Protein AF-A0A8R7R3G9-F1 (afdb_monomer_lite)

Foldseek 3Di:
DLPPPQCPQQDPPDDDPVPVVVVVVVSVVVVVVLVVLLLCLLVVLVVVCVVPVVVLVVCLVVLPLPVLLVVPDDPVVLVVVLVVQLVVLLVVQFDADPVGTPDDDPPPPDDRRRSHRSVSSSCCSVPPRVVSSSVSSSVSSNPVVD

Sequence (146 aa):
MYFSELLPLLANNGSEDGNYAVTAASDLACLQALSRRINYGRYVAEVKFRGDQQRYTDLIRSKDKDALMKLLTSEAQEDVVKRRVEKKAMVFGQDVTLDGPTETGDDASSQSSFKVAPSVVYELYDRWVIPLTKQVEVEYLLHRLD

Organism: Triticum urartu (NCBI:txid4572)

pLDDT: mean 89.77, std 14.44, range [39.0, 98.56]

Secondary structure (DSSP, 8-state):
-IIIIIHHHHS-TT---S-HHHHHHHHHHHHHHHHHHHHTHHHHHHHHHHHSHHHHHHHHHTT-HHHHHHHH--HHHHHHHHHHHHHHHHHHHS-EETTEE----S-TT-----SS-HHHHHHHIIIIIHHHHHHHHHHHHHTTT-

InterPro domains:
  IPR002701 Chorismate mutase II, prokaryotic-type [PF01817] (24-137)
  IPR008238 Chorismate mutase, AroQ class, eukaryotic type [PS51169] (1-146)
  IPR008238 Chorismate mutase, AroQ class, eukaryotic type [PTHR21145] (1-146)
  IPR036263 Chorismate mutase type II superfamily [SSF48600] (1-146)
  IPR037039 Chorismate mutase, AroQ class superfamily, eukaryotic [G3DSA:1.10.590.10] (1-146)

Structure (mmCIF, N/CA/C/O backbone):
data_AF-A0A8R7R3G9-F1
#
_entry.id   AF-A0A8R7R3G9-F1
#
loop_
_atom_site.group_PDB
_atom_site.id
_atom_site.type_symbol
_atom_site.label_atom_id
_atom_site.label_alt_id
_atom_site.label_comp_id
_atom_site.label_asym_id
_atom_site.label_entity_id
_atom_site.label_seq_id
_atom_site.pdbx_PDB_ins_code
_atom_site.Cartn_x
_atom_site.Cartn_y
_atom_site.Cartn_z
_atom_site.occupancy
_atom_site.B_iso_or_equiv
_atom_site.auth_seq_id
_atom_site.auth_comp_id
_atom_site.auth_asym_id
_atom_site.auth_atom_id
_atom_site.pdbx_PDB_model_num
ATOM 1 N N . MET A 1 1 ? 1.033 -11.836 -5.941 1.00 90.88 1 MET A N 1
ATOM 2 C CA . MET A 1 1 ? 0.818 -10.412 -6.282 1.00 90.88 1 MET A CA 1
ATOM 3 C C . MET A 1 1 ? 1.924 -9.901 -7.195 1.00 90.88 1 MET A C 1
ATOM 5 O O . MET A 1 1 ? 1.665 -9.831 -8.380 1.00 90.88 1 MET A O 1
ATOM 9 N N . TYR A 1 2 ? 3.148 -9.623 -6.718 1.00 95.06 2 TYR A N 1
ATOM 10 C CA . TYR A 1 2 ? 4.187 -9.008 -7.568 1.00 95.06 2 TYR A CA 1
ATOM 11 C C . TYR A 1 2 ? 4.492 -9.804 -8.854 1.00 95.06 2 TYR A C 1
ATOM 13 O O . TYR A 1 2 ? 4.191 -9.330 -9.941 1.00 95.06 2 TYR A O 1
ATOM 21 N N . PHE A 1 3 ? 4.995 -11.036 -8.732 1.00 94.62 3 PHE A N 1
ATOM 22 C CA . PHE A 1 3 ? 5.363 -11.859 -9.895 1.00 94.62 3 PHE A CA 1
ATOM 23 C C . PHE A 1 3 ? 4.168 -12.336 -10.729 1.00 94.62 3 PHE A C 1
ATOM 25 O O . PHE A 1 3 ? 4.268 -12.450 -11.941 1.00 94.62 3 PHE A O 1
ATOM 32 N N . SER A 1 4 ? 3.047 -12.645 -10.075 1.00 91.88 4 SER A N 1
ATOM 33 C CA . SER A 1 4 ? 1.905 -13.309 -10.711 1.00 91.88 4 SER A CA 1
ATOM 34 C C . SER A 1 4 ? 0.930 -12.355 -11.400 1.00 91.88 4 SER A C 1
ATOM 36 O O . SER A 1 4 ? 0.200 -12.782 -12.281 1.00 91.88 4 SER A O 1
ATOM 38 N N . GLU A 1 5 ? 0.871 -11.095 -10.963 1.00 90.88 5 GLU A N 1
ATOM 39 C CA . GLU A 1 5 ? -0.163 -10.137 -11.384 1.00 90.88 5 GLU A CA 1
ATOM 40 C C . GLU A 1 5 ? 0.459 -8.843 -11.904 1.00 90.88 5 GLU A C 1
ATOM 42 O O . GLU A 1 5 ? 0.082 -8.370 -12.965 1.00 90.88 5 GLU A O 1
ATOM 47 N N . LEU A 1 6 ? 1.422 -8.263 -11.174 1.00 91.06 6 LEU A N 1
ATOM 48 C CA . LEU A 1 6 ? 1.995 -6.968 -11.545 1.00 91.06 6 LEU A CA 1
ATOM 49 C C . LEU A 1 6 ? 3.057 -7.091 -12.642 1.00 91.06 6 LEU A C 1
ATOM 51 O O . LEU A 1 6 ? 3.022 -6.335 -13.606 1.00 91.06 6 LEU A O 1
ATOM 55 N N . LEU A 1 7 ? 4.005 -8.019 -12.498 1.00 92.00 7 LEU A N 1
ATOM 56 C CA . LEU A 1 7 ? 5.120 -8.165 -13.436 1.00 92.00 7 LEU A CA 1
ATOM 57 C C . LEU A 1 7 ? 4.656 -8.379 -14.895 1.00 92.00 7 LEU A C 1
ATOM 59 O O . LEU A 1 7 ? 5.185 -7.683 -15.760 1.00 92.00 7 LEU A O 1
ATOM 63 N N . PRO A 1 8 ? 3.626 -9.204 -15.188 1.00 90.44 8 PRO A N 1
ATOM 64 C CA . PRO A 1 8 ? 3.103 -9.360 -16.551 1.00 90.44 8 PRO A CA 1
ATOM 65 C C . PRO A 1 8 ? 2.453 -8.101 -17.146 1.00 90.44 8 PRO A C 1
ATOM 67 O O . PRO A 1 8 ? 2.265 -8.030 -18.356 1.00 90.44 8 PRO A O 1
ATOM 70 N N . LEU A 1 9 ? 2.072 -7.124 -16.313 1.00 88.69 9 LEU A N 1
ATOM 71 C CA . LEU A 1 9 ? 1.517 -5.838 -16.754 1.00 88.69 9 LEU A CA 1
ATOM 72 C C . LEU A 1 9 ? 2.604 -4.776 -16.978 1.00 88.69 9 LEU A C 1
ATOM 74 O O . LEU A 1 9 ? 2.339 -3.751 -17.603 1.00 88.69 9 LEU A O 1
ATOM 78 N N . LEU A 1 10 ? 3.804 -4.993 -16.431 1.00 86.62 10 LEU A N 1
ATOM 79 C CA . LEU A 1 10 ? 4.942 -4.078 -16.541 1.00 86.62 10 LEU A CA 1
ATOM 80 C C . LEU A 1 10 ? 5.928 -4.497 -17.633 1.00 86.62 10 LEU A C 1
ATOM 82 O O . LEU A 1 10 ? 6.501 -3.636 -18.295 1.00 86.62 10 LEU A O 1
ATOM 86 N N . ALA A 1 11 ? 6.159 -5.801 -17.788 1.00 85.62 11 ALA A N 1
ATOM 87 C CA . ALA A 1 11 ? 7.138 -6.351 -18.713 1.00 85.62 11 ALA A CA 1
ATOM 88 C C . ALA A 1 11 ? 6.457 -6.961 -19.944 1.00 85.62 11 ALA A C 1
ATOM 90 O O . ALA A 1 11 ? 5.436 -7.640 -19.841 1.00 85.62 11 ALA A O 1
ATOM 91 N N . ASN A 1 12 ? 7.053 -6.755 -21.119 1.00 78.75 12 ASN A N 1
ATOM 92 C CA . ASN A 1 12 ? 6.579 -7.370 -22.355 1.00 78.75 12 ASN A CA 1
ATOM 93 C C . ASN A 1 12 ? 6.868 -8.879 -22.352 1.00 78.75 12 ASN A C 1
ATOM 95 O O . ASN A 1 12 ? 7.998 -9.303 -22.123 1.00 78.75 12 ASN A O 1
ATOM 99 N N . ASN A 1 13 ? 5.875 -9.691 -22.718 1.00 68.31 13 ASN A N 1
ATOM 100 C CA . ASN A 1 13 ? 5.958 -11.160 -22.725 1.00 68.31 13 ASN A CA 1
ATOM 101 C C . ASN A 1 13 ? 6.782 -11.759 -23.895 1.00 68.31 13 ASN A C 1
ATOM 103 O O . ASN A 1 13 ? 6.547 -12.906 -24.267 1.00 68.31 13 ASN A O 1
ATOM 107 N N . GLY A 1 14 ? 7.689 -11.005 -24.534 1.00 64.06 14 GLY A N 1
ATOM 108 C CA . GLY A 1 14 ? 8.123 -11.318 -25.908 1.00 64.06 14 GLY A CA 1
ATOM 109 C C . GLY A 1 14 ? 9.606 -11.215 -26.268 1.00 64.06 14 GLY A C 1
ATOM 110 O O . GLY A 1 14 ? 9.945 -11.553 -27.398 1.00 64.06 14 GLY A O 1
ATOM 111 N N . SER A 1 15 ? 10.501 -10.777 -25.383 1.00 60.84 15 SER A N 1
ATOM 112 C CA . SER A 1 15 ? 11.926 -10.683 -25.734 1.00 60.84 15 SER A CA 1
ATOM 113 C C . SER A 1 15 ? 12.809 -10.961 -24.528 1.00 60.84 15 SER A C 1
ATOM 115 O O . SER A 1 15 ? 12.981 -10.090 -23.677 1.00 60.84 15 SER A O 1
ATOM 117 N N . GLU A 1 16 ? 13.383 -12.164 -24.462 1.00 79.81 16 GLU A N 1
ATOM 118 C CA . GLU A 1 16 ? 14.550 -12.388 -23.610 1.00 79.81 16 GLU A CA 1
ATOM 119 C C . GLU A 1 16 ? 15.674 -11.472 -24.099 1.00 79.81 16 GLU A C 1
ATOM 121 O O . GLU A 1 16 ? 16.212 -11.639 -25.192 1.00 79.81 16 GLU A O 1
ATOM 126 N N . ASP A 1 17 ? 15.997 -10.470 -23.291 1.00 88.94 17 ASP A N 1
ATOM 127 C CA . ASP A 1 17 ? 17.045 -9.489 -23.565 1.00 88.94 17 ASP A CA 1
ATOM 128 C C . ASP A 1 17 ? 18.398 -9.882 -22.939 1.00 88.94 17 ASP A C 1
ATOM 130 O O . ASP A 1 17 ? 19.402 -9.199 -23.134 1.00 88.94 17 ASP A O 1
ATOM 134 N N . GLY A 1 18 ? 18.430 -10.992 -22.189 1.00 91.62 18 GLY A N 1
ATOM 135 C CA . GLY A 1 18 ? 19.605 -11.517 -21.493 1.00 91.62 18 GLY A CA 1
ATOM 136 C C . GLY A 1 18 ? 19.980 -10.778 -20.201 1.00 91.62 18 GLY A C 1
ATOM 137 O O . GLY A 1 18 ? 20.959 -11.155 -19.553 1.00 91.62 18 GLY A O 1
ATOM 138 N N . ASN A 1 19 ? 19.219 -9.764 -19.772 1.00 92.69 19 ASN A N 1
ATOM 139 C CA . ASN A 1 19 ? 19.585 -8.875 -18.660 1.00 92.69 19 ASN A CA 1
ATOM 140 C C . ASN A 1 19 ? 19.184 -9.402 -17.268 1.00 92.69 19 ASN A C 1
ATOM 142 O O . ASN A 1 19 ? 18.796 -8.638 -16.384 1.00 92.69 19 ASN A O 1
ATOM 146 N N . TYR A 1 20 ? 19.330 -10.705 -17.018 1.00 93.62 20 TYR A N 1
ATOM 147 C CA . TYR A 1 20 ? 18.798 -11.375 -15.820 1.00 93.62 20 TYR A CA 1
ATOM 148 C C . TYR A 1 20 ? 19.249 -10.762 -14.486 1.00 93.62 20 TYR A C 1
ATOM 150 O O . TYR A 1 20 ? 18.443 -10.610 -13.569 1.00 93.62 20 TYR A O 1
ATOM 158 N N . ALA A 1 21 ? 20.529 -10.393 -14.368 1.00 96.62 21 ALA A N 1
ATOM 159 C CA . ALA A 1 21 ? 21.069 -9.824 -13.132 1.00 96.62 21 ALA A CA 1
ATOM 160 C C . ALA A 1 21 ? 20.459 -8.449 -12.811 1.00 96.62 21 ALA A C 1
ATOM 162 O O . ALA A 1 21 ? 20.155 -8.157 -11.654 1.00 96.62 21 ALA A O 1
ATOM 163 N N . VAL A 1 22 ? 20.251 -7.620 -13.839 1.00 95.75 22 VAL A N 1
ATOM 164 C CA . VAL A 1 22 ? 19.639 -6.292 -13.695 1.00 95.75 22 VAL A CA 1
ATOM 165 C C . VAL A 1 22 ? 18.145 -6.432 -13.416 1.00 95.75 22 VAL A C 1
ATOM 167 O O . VAL A 1 22 ? 17.632 -5.748 -12.533 1.00 95.75 22 VAL A O 1
ATOM 170 N N . THR A 1 23 ? 17.464 -7.360 -14.092 1.00 94.44 23 THR A N 1
ATOM 171 C CA . THR A 1 23 ? 16.049 -7.672 -13.847 1.00 94.44 23 THR A CA 1
ATOM 172 C C . THR A 1 23 ? 15.820 -8.109 -12.404 1.00 94.44 23 THR A C 1
ATOM 174 O O . THR A 1 23 ? 15.016 -7.499 -11.707 1.00 94.44 23 THR A O 1
ATOM 177 N N . ALA A 1 24 ? 16.602 -9.065 -11.895 1.00 96.44 24 ALA A N 1
ATOM 178 C CA . ALA A 1 24 ? 16.476 -9.525 -10.511 1.00 96.44 24 ALA A CA 1
ATOM 179 C C . ALA A 1 24 ? 16.725 -8.405 -9.479 1.00 96.44 24 ALA A C 1
ATOM 181 O O . ALA A 1 24 ? 16.054 -8.342 -8.444 1.00 96.44 24 ALA A O 1
ATOM 182 N N . ALA A 1 25 ? 17.672 -7.499 -9.748 1.00 97.94 25 ALA A N 1
ATOM 183 C CA . ALA A 1 25 ? 17.928 -6.346 -8.887 1.00 97.94 25 ALA A CA 1
ATOM 184 C C . ALA A 1 25 ? 16.760 -5.338 -8.906 1.00 97.94 25 ALA A C 1
ATOM 186 O O . ALA A 1 25 ? 16.358 -4.840 -7.849 1.00 97.94 25 ALA A O 1
ATOM 187 N N . SER A 1 26 ? 16.186 -5.077 -10.083 1.00 96.00 26 SER A N 1
ATOM 188 C CA . SER A 1 26 ? 14.983 -4.251 -10.250 1.00 96.00 26 SER A CA 1
ATOM 189 C C . SER A 1 26 ? 13.772 -4.846 -9.533 1.00 96.00 26 SER A C 1
ATOM 191 O O . SER A 1 26 ? 13.082 -4.132 -8.800 1.00 96.00 26 SER A O 1
ATOM 193 N N . ASP A 1 27 ? 13.563 -6.158 -9.656 1.00 97.00 27 ASP A N 1
ATOM 194 C CA . ASP A 1 27 ? 12.484 -6.874 -8.975 1.00 97.00 27 ASP A CA 1
ATOM 195 C C . ASP A 1 27 ? 12.593 -6.728 -7.456 1.00 97.00 27 ASP A C 1
ATOM 197 O O . ASP A 1 27 ? 11.619 -6.401 -6.768 1.00 97.00 27 ASP A O 1
ATOM 201 N N . LEU A 1 28 ? 13.804 -6.908 -6.918 1.00 98.25 28 LEU A N 1
ATOM 202 C CA . LEU A 1 28 ? 14.071 -6.728 -5.495 1.00 98.25 28 LEU A CA 1
ATOM 203 C C . LEU A 1 28 ? 13.762 -5.296 -5.039 1.00 98.25 28 LEU A C 1
ATOM 205 O O . LEU A 1 28 ? 13.131 -5.113 -3.993 1.00 98.25 28 LEU A O 1
ATOM 209 N N . ALA A 1 29 ? 14.158 -4.285 -5.815 1.00 98.19 29 ALA A N 1
ATOM 210 C CA . ALA A 1 29 ? 13.874 -2.888 -5.500 1.00 98.19 29 ALA A CA 1
ATOM 211 C C . ALA A 1 29 ? 12.360 -2.611 -5.462 1.00 98.19 29 ALA A C 1
ATOM 213 O O . ALA A 1 29 ? 11.864 -1.986 -4.517 1.00 98.19 29 ALA A O 1
ATOM 214 N N . CYS A 1 30 ? 11.605 -3.136 -6.432 1.00 96.75 30 CYS A N 1
ATOM 215 C CA . CYS A 1 30 ? 10.147 -3.037 -6.455 1.00 96.75 30 CYS A CA 1
ATOM 216 C C . CYS A 1 30 ? 9.507 -3.719 -5.239 1.00 96.75 30 CYS A C 1
ATOM 218 O O . CYS A 1 30 ? 8.677 -3.114 -4.554 1.00 96.75 30 CYS A O 1
ATOM 220 N N . LEU A 1 31 ? 9.913 -4.952 -4.927 1.00 98.12 31 LEU A N 1
ATOM 221 C CA . LEU A 1 31 ? 9.407 -5.709 -3.780 1.00 98.12 31 LEU A CA 1
ATOM 222 C C . LEU A 1 31 ? 9.674 -4.990 -2.454 1.00 98.12 31 LEU A C 1
ATOM 224 O O . LEU A 1 31 ? 8.779 -4.896 -1.609 1.00 98.12 31 LEU A O 1
ATOM 228 N N . GLN A 1 32 ? 10.874 -4.437 -2.273 1.00 98.44 32 GLN A N 1
ATOM 229 C CA . GLN A 1 32 ? 11.229 -3.669 -1.079 1.00 98.44 32 GLN A CA 1
ATOM 230 C C . GLN A 1 32 ? 10.391 -2.392 -0.950 1.00 98.44 32 GLN A C 1
ATOM 232 O O . GLN A 1 32 ? 9.899 -2.090 0.142 1.00 98.44 32 GLN A O 1
ATOM 237 N N . ALA A 1 33 ? 10.190 -1.657 -2.048 1.00 97.94 33 ALA A N 1
ATOM 238 C CA . ALA A 1 33 ? 9.377 -0.444 -2.058 1.00 97.94 33 ALA A CA 1
ATOM 239 C C . ALA A 1 33 ? 7.904 -0.741 -1.727 1.00 97.94 33 ALA A C 1
ATOM 241 O O . ALA A 1 33 ? 7.318 -0.080 -0.862 1.00 97.94 33 ALA A O 1
ATOM 242 N N . LEU A 1 34 ? 7.327 -1.771 -2.354 1.00 97.62 34 LEU A N 1
ATOM 243 C CA . LEU A 1 34 ? 5.954 -2.217 -2.105 1.00 97.62 34 LEU A CA 1
ATOM 244 C C . LEU A 1 34 ? 5.777 -2.691 -0.663 1.00 97.62 34 LEU A C 1
ATOM 246 O O . LEU A 1 34 ? 4.882 -2.216 0.038 1.00 97.62 34 LEU A O 1
ATOM 250 N N . SER A 1 35 ? 6.665 -3.571 -0.194 1.00 98.19 35 SER A N 1
ATOM 251 C CA . SER A 1 35 ? 6.631 -4.094 1.173 1.00 98.19 35 SER A CA 1
ATOM 252 C C . SER A 1 35 ? 6.714 -2.968 2.199 1.00 98.19 35 SER A C 1
ATOM 254 O O . SER A 1 35 ? 5.898 -2.917 3.122 1.00 98.19 35 SER A O 1
ATOM 256 N N . ARG A 1 36 ? 7.630 -2.009 2.011 1.00 98.44 36 ARG A N 1
ATOM 257 C CA . ARG A 1 36 ? 7.752 -0.847 2.899 1.00 98.44 36 ARG A CA 1
ATOM 258 C C . ARG A 1 36 ? 6.479 -0.008 2.901 1.00 98.44 36 ARG A C 1
ATOM 260 O O . ARG A 1 36 ? 6.005 0.351 3.976 1.00 98.44 36 ARG A O 1
ATOM 267 N N . ARG A 1 37 ? 5.912 0.297 1.729 1.00 98.06 37 ARG A N 1
ATOM 268 C CA . ARG A 1 37 ? 4.698 1.121 1.616 1.00 98.06 37 ARG A CA 1
ATOM 269 C C . ARG A 1 37 ? 3.495 0.467 2.292 1.00 98.06 37 ARG A C 1
ATOM 271 O O . ARG A 1 37 ? 2.754 1.176 2.973 1.00 98.06 37 ARG A O 1
ATOM 278 N N . ILE A 1 38 ? 3.324 -0.839 2.099 1.00 98.44 38 ILE A N 1
ATOM 279 C CA . ILE A 1 38 ? 2.235 -1.629 2.684 1.00 98.44 38 ILE A CA 1
ATOM 280 C C . ILE A 1 38 ? 2.405 -1.716 4.204 1.00 98.44 38 ILE A C 1
ATOM 282 O O . ILE A 1 38 ? 1.492 -1.388 4.957 1.00 98.44 38 ILE A O 1
ATOM 286 N N . ASN A 1 39 ? 3.606 -2.062 4.676 1.00 98.31 39 ASN A N 1
ATOM 287 C CA . ASN A 1 39 ? 3.872 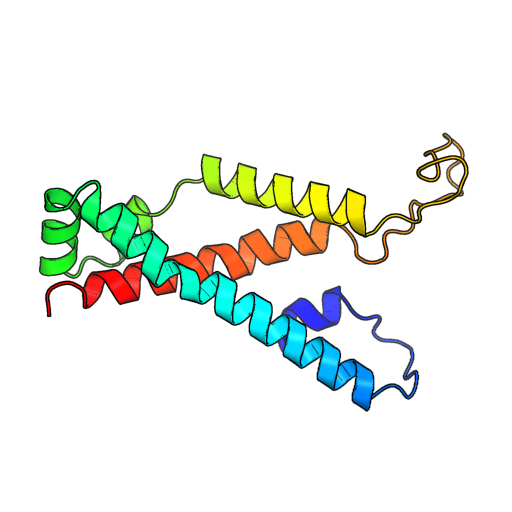-2.198 6.109 1.00 98.31 39 ASN A CA 1
ATOM 288 C C . ASN A 1 39 ? 3.884 -0.862 6.862 1.00 98.31 39 ASN A C 1
ATOM 290 O O . ASN A 1 39 ? 3.674 -0.844 8.075 1.00 98.31 39 ASN A O 1
ATOM 294 N N . TYR A 1 40 ? 4.043 0.264 6.159 1.00 98.06 40 TYR A N 1
ATOM 295 C CA . TYR A 1 40 ? 3.841 1.590 6.748 1.00 98.06 40 TYR A CA 1
ATOM 296 C C . TYR A 1 40 ? 2.422 1.791 7.302 1.00 98.06 40 TYR A C 1
ATOM 298 O O . TYR A 1 40 ? 2.226 2.673 8.138 1.00 98.06 40 TYR A O 1
ATOM 306 N N . GLY A 1 41 ? 1.462 0.940 6.911 1.00 98.19 41 GLY A N 1
ATOM 307 C CA . GLY A 1 41 ? 0.142 0.841 7.532 1.00 98.19 41 GLY A CA 1
ATOM 308 C C . GLY A 1 41 ? 0.196 0.743 9.061 1.00 98.19 41 GLY A C 1
ATOM 309 O O . GLY A 1 41 ? -0.626 1.352 9.725 1.00 98.19 41 GLY A O 1
ATOM 310 N N . ARG A 1 42 ? 1.222 0.119 9.657 1.00 98.38 42 ARG A N 1
ATOM 311 C CA . ARG A 1 42 ? 1.375 0.062 11.129 1.00 98.38 42 ARG A CA 1
ATOM 312 C C . ARG A 1 42 ? 1.453 1.451 11.769 1.00 98.38 42 ARG A C 1
ATOM 314 O O . ARG A 1 42 ? 0.804 1.719 12.773 1.00 98.38 42 ARG A O 1
ATOM 321 N N . TYR A 1 43 ? 2.216 2.357 11.161 1.00 98.38 43 TYR A N 1
ATOM 322 C CA . TYR A 1 43 ? 2.330 3.733 11.645 1.00 98.38 43 TYR A CA 1
ATOM 323 C C . TYR A 1 43 ? 1.053 4.530 11.378 1.00 98.38 43 TYR A C 1
ATOM 325 O O . TYR A 1 43 ? 0.639 5.321 12.221 1.00 98.38 43 TYR A O 1
ATOM 333 N N . VAL A 1 44 ? 0.412 4.309 10.226 1.00 97.69 44 VAL A N 1
ATOM 334 C CA . VAL A 1 44 ? -0.876 4.941 9.894 1.00 97.69 44 VAL A CA 1
ATOM 335 C C . VAL A 1 44 ? -1.945 4.538 10.910 1.00 97.69 44 VAL A C 1
ATOM 337 O O . VAL A 1 44 ? -2.645 5.403 11.432 1.00 97.69 44 VAL A O 1
ATOM 340 N N . ALA A 1 45 ? -2.026 3.250 11.235 1.00 98.19 45 ALA A N 1
ATOM 341 C CA . ALA A 1 45 ? -2.931 2.720 12.241 1.00 98.19 45 ALA A CA 1
ATOM 342 C C . ALA A 1 45 ? -2.672 3.330 13.622 1.00 98.19 45 ALA A C 1
ATOM 344 O O . ALA A 1 45 ? -3.622 3.757 14.269 1.00 98.19 45 ALA A O 1
ATOM 345 N N . GLU A 1 46 ? -1.412 3.455 14.051 1.00 98.31 46 GLU A N 1
ATOM 346 C CA . GLU A 1 46 ? -1.082 4.094 15.333 1.00 98.31 46 GLU A CA 1
ATOM 347 C C . GLU A 1 46 ? -1.501 5.570 15.373 1.00 98.31 46 GLU A C 1
ATOM 349 O O . GLU A 1 46 ? -2.045 6.038 16.374 1.00 98.31 46 GLU A O 1
ATOM 354 N N . VAL A 1 47 ? -1.293 6.314 14.282 1.00 98.12 47 VAL A N 1
ATOM 355 C CA . VAL A 1 47 ? -1.745 7.711 14.185 1.00 98.12 47 VAL A CA 1
ATOM 356 C C . VAL A 1 47 ? -3.269 7.795 14.285 1.00 98.12 47 VAL A C 1
ATOM 358 O O . VAL A 1 47 ? -3.785 8.621 15.038 1.00 98.12 47 VAL A O 1
ATOM 361 N N . LYS A 1 48 ? -3.996 6.922 13.578 1.00 97.19 48 LYS A N 1
ATOM 362 C CA . LYS A 1 48 ? -5.464 6.869 13.625 1.00 97.19 48 LYS A CA 1
ATOM 363 C C . LYS A 1 48 ? -5.980 6.471 15.012 1.00 97.19 48 LYS A C 1
ATOM 365 O O . LYS A 1 48 ? -6.883 7.129 15.520 1.00 97.19 48 LYS A O 1
ATOM 370 N N . PHE A 1 49 ? -5.368 5.468 15.644 1.00 98.06 49 PHE A N 1
ATOM 371 C CA . PHE A 1 49 ? -5.685 5.043 17.008 1.00 98.06 49 PHE A CA 1
ATOM 372 C C . PHE A 1 49 ? -5.529 6.199 17.995 1.00 98.06 49 PHE A C 1
ATOM 374 O O . PHE A 1 49 ? -6.446 6.478 18.757 1.00 98.06 49 PHE A O 1
ATOM 381 N N . ARG A 1 50 ? -4.406 6.927 17.950 1.00 97.75 50 ARG A N 1
ATOM 382 C CA . ARG A 1 50 ? -4.183 8.099 18.815 1.00 97.75 50 ARG A CA 1
ATOM 383 C C . ARG A 1 50 ? -5.176 9.233 18.566 1.00 97.75 50 ARG A C 1
ATOM 385 O O . ARG A 1 50 ? -5.465 9.974 19.498 1.00 97.75 50 ARG A O 1
ATOM 392 N N . GLY A 1 51 ? -5.676 9.374 17.339 1.00 97.00 51 GLY A N 1
ATOM 393 C CA . GLY A 1 51 ? -6.664 10.391 16.983 1.00 97.00 51 GLY A CA 1
ATOM 394 C C . GLY A 1 51 ? -8.066 10.135 17.547 1.00 97.00 51 GLY A C 1
ATOM 395 O O . GLY A 1 51 ? -8.780 11.096 17.813 1.00 97.00 51 GLY A O 1
ATOM 396 N N . ASP A 1 52 ? -8.456 8.871 17.748 1.00 96.31 52 ASP A N 1
ATOM 397 C CA . ASP A 1 52 ? -9.779 8.484 18.270 1.00 96.31 52 ASP A CA 1
ATOM 398 C C . ASP A 1 52 ? -9.690 7.205 19.127 1.00 96.31 52 ASP A C 1
ATOM 400 O O . ASP A 1 52 ? -10.225 6.142 18.798 1.00 96.31 52 ASP A O 1
ATOM 404 N N . GLN A 1 53 ? -8.947 7.290 20.234 1.00 96.56 53 GLN A N 1
ATOM 405 C CA . GLN A 1 53 ? -8.604 6.114 21.042 1.00 96.56 53 GLN A CA 1
ATOM 406 C C . GLN A 1 53 ? -9.827 5.351 21.541 1.00 96.56 53 GLN A C 1
ATOM 408 O O . GLN A 1 53 ? -9.804 4.121 21.545 1.00 96.56 53 GLN A O 1
ATOM 413 N N . GLN A 1 54 ? -10.880 6.061 21.955 1.00 96.38 54 GLN A N 1
ATOM 414 C CA . GLN A 1 54 ? -12.077 5.441 22.515 1.00 96.38 54 GLN A CA 1
ATOM 415 C C . GLN A 1 54 ? -12.739 4.530 21.481 1.00 96.38 54 GLN A C 1
ATOM 417 O O . GLN A 1 54 ? -12.909 3.336 21.727 1.00 96.38 54 GLN A O 1
ATOM 422 N N . ARG A 1 55 ? -13.020 5.064 20.287 1.00 96.31 55 ARG A N 1
ATOM 423 C CA . ARG A 1 55 ? -13.705 4.317 19.232 1.00 96.31 55 ARG A CA 1
ATOM 424 C C . ARG A 1 55 ? -12.908 3.103 18.773 1.00 96.31 55 ARG A C 1
ATOM 426 O O . ARG A 1 55 ? -13.476 2.025 18.614 1.00 96.31 55 ARG A O 1
ATOM 433 N N . TYR A 1 56 ? -11.600 3.257 18.566 1.00 97.75 56 TYR A N 1
ATOM 434 C CA . TYR A 1 56 ? -10.765 2.122 18.178 1.00 97.75 56 TYR A CA 1
ATOM 435 C C . TYR A 1 56 ? -10.649 1.095 19.309 1.00 97.75 56 TYR A C 1
ATOM 437 O O . TYR A 1 56 ? -10.719 -0.095 19.031 1.00 97.75 56 TYR A O 1
ATOM 445 N N . THR A 1 57 ? -10.532 1.514 20.573 1.00 97.38 57 THR A N 1
ATOM 446 C CA . THR A 1 57 ? -10.450 0.592 21.722 1.00 97.38 57 THR A CA 1
ATOM 447 C C . THR A 1 57 ? -11.672 -0.317 21.812 1.00 97.38 57 THR A C 1
ATOM 449 O O . THR A 1 57 ? -11.518 -1.524 22.011 1.00 97.38 57 THR A O 1
ATOM 452 N N . ASP A 1 58 ? -12.871 0.232 21.617 1.00 97.00 58 ASP A N 1
ATOM 453 C CA . ASP A 1 58 ? -14.118 -0.536 21.665 1.00 97.00 58 ASP A CA 1
ATOM 454 C C . ASP A 1 58 ? -14.178 -1.593 20.543 1.00 97.00 58 ASP A C 1
ATOM 456 O O . ASP A 1 58 ? -14.534 -2.754 20.778 1.00 97.00 58 ASP A O 1
ATOM 460 N N . LEU A 1 59 ? -13.739 -1.229 19.332 1.00 97.44 59 LEU A N 1
ATOM 461 C CA . LEU A 1 59 ? -13.659 -2.149 18.189 1.00 97.44 59 LEU A CA 1
ATOM 462 C C . LEU A 1 59 ? -12.549 -3.205 18.338 1.00 97.44 59 LEU A C 1
ATOM 464 O O . LEU A 1 59 ? -12.735 -4.362 17.965 1.00 97.44 59 LEU A O 1
ATOM 468 N N . ILE A 1 60 ? -11.403 -2.839 18.917 1.00 97.62 60 ILE A N 1
ATOM 469 C CA . ILE A 1 60 ? -10.286 -3.766 19.155 1.00 97.62 60 ILE A CA 1
ATOM 470 C C . ILE A 1 60 ? -10.682 -4.814 20.198 1.00 97.62 60 ILE A C 1
ATOM 472 O O . ILE A 1 60 ? -10.489 -6.008 19.977 1.00 97.62 60 ILE A O 1
ATOM 476 N N . ARG A 1 61 ? -11.294 -4.393 21.314 1.00 97.06 61 ARG A N 1
ATOM 477 C CA . ARG A 1 61 ? -11.737 -5.307 22.383 1.00 97.06 61 ARG A CA 1
ATOM 478 C C . ARG A 1 61 ? -12.804 -6.290 21.915 1.00 97.06 61 ARG A C 1
ATOM 480 O O . ARG A 1 61 ? -12.792 -7.443 22.338 1.00 97.06 61 ARG A O 1
ATOM 487 N N . SER A 1 62 ? -13.704 -5.847 21.039 1.00 96.75 62 SER A N 1
ATOM 488 C CA . SER A 1 62 ? -14.716 -6.710 20.417 1.00 96.75 62 SER A CA 1
ATOM 489 C C . SER A 1 62 ? -14.165 -7.580 19.280 1.00 96.75 62 SER A C 1
ATOM 491 O O . SER A 1 62 ? -14.876 -8.461 18.802 1.00 96.75 62 SER A O 1
ATOM 493 N N . LYS A 1 63 ? -12.898 -7.385 18.879 1.00 95.31 63 LYS A N 1
ATOM 494 C CA . LYS A 1 63 ? -12.232 -8.074 17.760 1.00 95.31 63 LYS A CA 1
ATOM 495 C C . LYS A 1 63 ? -12.999 -7.965 16.434 1.00 95.31 63 LYS A C 1
ATOM 497 O O . LYS A 1 63 ? -12.917 -8.860 15.591 1.00 95.31 63 LYS A O 1
ATOM 502 N N . ASP A 1 64 ? -13.717 -6.861 16.234 1.00 95.69 64 ASP A N 1
ATOM 503 C CA . ASP A 1 64 ? -14.544 -6.638 15.049 1.00 95.69 64 ASP A CA 1
ATOM 504 C C . ASP A 1 64 ? -13.687 -6.150 13.867 1.00 95.69 64 ASP A C 1
ATOM 506 O O . ASP A 1 64 ? -13.463 -4.952 13.657 1.00 95.69 64 ASP A O 1
ATOM 510 N N . LYS A 1 65 ? -13.164 -7.111 13.095 1.00 96.75 65 LYS A N 1
ATOM 511 C CA . LYS A 1 65 ? -12.299 -6.837 11.937 1.00 96.75 65 LYS A CA 1
ATOM 512 C C . LYS A 1 65 ? -13.019 -6.034 10.853 1.00 96.75 65 LYS A C 1
ATOM 514 O O . LYS A 1 65 ? -12.403 -5.161 10.238 1.00 96.75 65 LYS A O 1
ATOM 519 N N . ASP A 1 66 ? -14.300 -6.308 10.629 1.00 97.12 66 ASP A N 1
ATOM 520 C CA . ASP A 1 66 ? -15.077 -5.693 9.553 1.00 97.12 66 ASP A CA 1
ATOM 521 C C . ASP A 1 66 ? -15.420 -4.241 9.889 1.00 97.12 66 ASP A C 1
ATOM 523 O O . ASP A 1 66 ? -15.270 -3.350 9.045 1.00 97.12 66 ASP A O 1
ATOM 527 N N . ALA A 1 67 ? -15.790 -3.965 11.143 1.00 97.06 67 ALA A N 1
ATOM 528 C CA . ALA A 1 67 ? -15.996 -2.600 11.610 1.00 97.06 67 ALA A CA 1
ATOM 529 C C . ALA A 1 67 ? -14.699 -1.781 11.581 1.00 97.06 67 ALA A C 1
ATOM 531 O O . ALA A 1 67 ? -14.733 -0.617 11.172 1.00 97.06 67 ALA A O 1
ATOM 532 N N . LEU A 1 68 ? -13.553 -2.374 11.945 1.00 97.56 68 LEU A N 1
ATOM 533 C CA . LEU A 1 68 ? -12.244 -1.725 11.805 1.00 97.56 68 LEU A CA 1
ATOM 534 C C . LEU A 1 68 ? -11.928 -1.422 10.337 1.00 97.56 68 LEU A C 1
ATOM 536 O O . LEU A 1 68 ? -11.580 -0.289 10.010 1.00 97.56 68 LEU A O 1
ATOM 540 N N . MET A 1 69 ? -12.106 -2.388 9.433 1.00 97.88 69 MET A N 1
ATOM 541 C CA . MET A 1 69 ? -11.884 -2.185 7.997 1.00 97.88 69 MET A CA 1
ATOM 542 C C . MET A 1 69 ? -12.766 -1.059 7.439 1.00 97.88 69 MET A C 1
ATOM 544 O O . MET A 1 69 ? -12.288 -0.198 6.692 1.00 97.88 69 MET A O 1
ATOM 548 N N . LYS A 1 70 ? -14.044 -1.022 7.834 1.00 97.38 70 LYS A N 1
ATOM 549 C CA . LYS A 1 70 ? -14.985 0.034 7.445 1.00 97.38 70 LYS A CA 1
ATOM 550 C C . LYS A 1 70 ? -14.574 1.396 7.998 1.00 97.38 70 LYS A C 1
ATOM 552 O O . LYS A 1 70 ? -14.628 2.378 7.267 1.00 97.38 70 LYS A O 1
ATOM 557 N N . LEU A 1 71 ? -14.142 1.459 9.257 1.00 96.44 71 LEU A N 1
ATOM 558 C CA . LEU A 1 71 ? -13.678 2.694 9.893 1.00 96.44 71 LEU A CA 1
ATOM 559 C C . LEU A 1 71 ? -12.415 3.254 9.223 1.00 96.44 71 LEU A C 1
ATOM 561 O O . LEU A 1 71 ? -12.266 4.468 9.096 1.00 96.44 71 LEU A O 1
ATOM 565 N N . LEU A 1 72 ? -11.510 2.377 8.789 1.00 95.19 72 LEU A N 1
ATOM 566 C CA . LEU A 1 72 ? -10.257 2.757 8.135 1.00 95.19 72 LEU A CA 1
ATOM 567 C C . LEU A 1 72 ? -10.434 3.175 6.670 1.00 95.19 72 LEU A C 1
ATOM 569 O O . LEU A 1 72 ? -9.551 3.853 6.137 1.00 95.19 72 LEU A O 1
ATOM 573 N N . THR A 1 73 ? -11.526 2.755 6.030 1.00 95.56 73 THR A N 1
ATOM 574 C CA . THR A 1 73 ? -11.788 2.985 4.607 1.00 95.56 73 THR A CA 1
ATOM 575 C C . THR A 1 73 ? -12.325 4.392 4.375 1.00 95.56 73 THR A C 1
ATOM 577 O O . THR A 1 73 ? -13.320 4.813 4.962 1.00 95.56 73 THR A O 1
ATOM 580 N N . SER A 1 74 ? -11.673 5.119 3.469 1.00 95.12 74 SER A N 1
ATOM 581 C CA . SER A 1 74 ? -12.132 6.423 2.995 1.00 95.12 74 SER A CA 1
ATOM 582 C C . SER A 1 74 ? -12.026 6.454 1.479 1.00 95.12 74 SER A C 1
ATOM 584 O O . SER A 1 74 ? -10.982 6.801 0.930 1.00 95.12 74 SER A O 1
ATOM 586 N N . GLU A 1 75 ? -13.115 6.097 0.797 1.00 94.56 75 GLU A N 1
ATOM 587 C CA . GLU A 1 75 ? -13.149 5.964 -0.668 1.00 94.56 75 GLU A CA 1
ATOM 588 C C . GLU A 1 75 ? -12.686 7.240 -1.382 1.00 94.56 75 GLU A C 1
ATOM 590 O O . GLU A 1 75 ? -11.900 7.180 -2.324 1.00 94.56 75 GLU A O 1
ATOM 595 N N . ALA A 1 76 ? -13.089 8.410 -0.877 1.00 96.00 76 ALA A N 1
ATOM 596 C CA . ALA A 1 76 ? -12.661 9.694 -1.421 1.00 96.00 76 ALA A CA 1
ATOM 597 C C . ALA A 1 76 ? -11.138 9.896 -1.317 1.00 96.00 76 ALA A C 1
ATOM 599 O O . ALA A 1 76 ? -10.505 10.351 -2.270 1.00 96.00 76 ALA A O 1
ATOM 600 N N . GLN A 1 77 ? -10.522 9.547 -0.180 1.00 94.56 77 GLN A N 1
ATOM 601 C CA . GLN A 1 77 ? -9.067 9.657 -0.029 1.00 94.56 77 GLN A CA 1
ATOM 602 C C . GLN A 1 77 ? -8.331 8.611 -0.867 1.00 94.56 77 GLN A C 1
ATOM 604 O O . GLN A 1 77 ? -7.279 8.912 -1.435 1.00 94.56 77 GLN A O 1
ATOM 609 N N . GLU A 1 78 ? -8.880 7.402 -0.966 1.00 96.56 78 GLU A N 1
ATOM 610 C CA . GLU A 1 78 ? -8.339 6.331 -1.800 1.00 96.56 78 GLU A CA 1
ATOM 611 C C . GLU A 1 78 ? -8.338 6.745 -3.277 1.00 96.56 78 GLU A C 1
ATOM 613 O O . GLU A 1 78 ? -7.296 6.653 -3.925 1.00 96.56 78 GLU A O 1
ATOM 618 N N . ASP A 1 79 ? -9.430 7.318 -3.795 1.00 96.00 79 ASP A N 1
ATOM 619 C CA . ASP A 1 79 ? -9.486 7.805 -5.179 1.00 96.00 79 ASP A CA 1
ATOM 620 C C . ASP A 1 79 ? -8.493 8.945 -5.445 1.00 96.00 79 ASP A C 1
ATOM 622 O O . ASP A 1 79 ? -7.771 8.930 -6.445 1.00 96.00 79 ASP A O 1
ATOM 626 N N . VAL A 1 80 ? -8.348 9.886 -4.506 1.00 97.62 80 VAL A N 1
ATOM 627 C CA . VAL A 1 80 ? -7.326 10.944 -4.602 1.00 97.62 80 VAL A CA 1
ATOM 628 C C . VAL A 1 80 ? -5.913 10.355 -4.654 1.00 97.62 80 VAL A C 1
ATOM 630 O O . VAL A 1 80 ? -5.061 10.856 -5.394 1.00 97.62 80 VAL A O 1
ATOM 633 N N . VAL A 1 81 ? -5.627 9.299 -3.886 1.00 96.94 81 VAL A N 1
ATOM 634 C CA . VAL A 1 81 ? -4.331 8.604 -3.940 1.00 96.94 81 VAL A CA 1
ATOM 635 C C . VAL A 1 81 ? -4.130 7.963 -5.310 1.00 96.94 81 VAL A C 1
ATOM 637 O O . VAL A 1 81 ? -3.070 8.182 -5.898 1.00 96.94 81 VAL A O 1
ATOM 640 N N . LYS A 1 82 ? -5.128 7.235 -5.824 1.00 97.62 82 LYS A N 1
ATOM 641 C CA . LYS A 1 82 ? -5.068 6.534 -7.116 1.00 97.62 82 LYS A CA 1
ATOM 642 C C . LYS A 1 82 ? -4.838 7.495 -8.288 1.00 97.62 82 LYS A C 1
ATOM 644 O O . LYS A 1 82 ? -3.855 7.356 -9.013 1.00 97.62 82 LYS A O 1
ATOM 649 N N . ARG A 1 83 ? -5.635 8.563 -8.397 1.00 97.06 83 ARG A N 1
ATOM 650 C C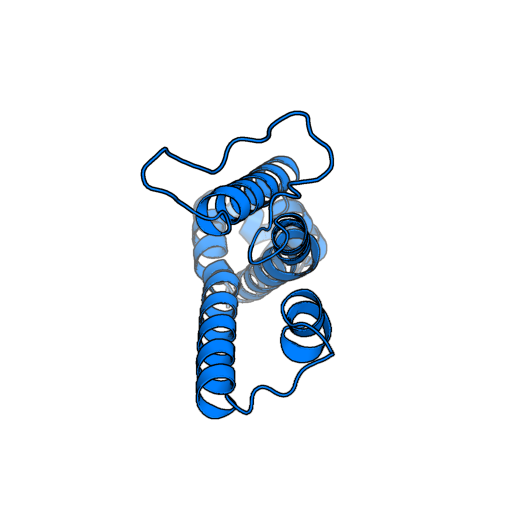A . ARG A 1 83 ? -5.443 9.596 -9.438 1.00 97.06 83 ARG A CA 1
ATOM 651 C C . ARG A 1 83 ? -4.094 10.300 -9.325 1.00 97.06 83 ARG A C 1
ATOM 653 O O . ARG A 1 83 ? -3.467 10.651 -10.322 1.00 97.06 83 ARG A O 1
ATOM 660 N N . ARG A 1 84 ? -3.609 10.524 -8.099 1.00 97.75 84 ARG A N 1
ATOM 661 C CA . ARG A 1 84 ? -2.306 11.165 -7.889 1.00 97.75 84 ARG A CA 1
ATOM 662 C C . ARG A 1 84 ? -1.153 10.277 -8.350 1.00 97.75 84 ARG A C 1
ATOM 664 O O . ARG A 1 84 ? -0.187 10.807 -8.897 1.00 97.75 84 ARG A O 1
ATOM 671 N N . VAL A 1 85 ? -1.200 8.969 -8.096 1.00 96.56 85 VAL A N 1
ATOM 672 C CA . VAL A 1 85 ? -0.130 8.058 -8.542 1.00 96.56 85 VAL A CA 1
ATOM 673 C C . VAL A 1 85 ? -0.159 7.857 -10.052 1.00 96.56 85 VAL A C 1
ATOM 675 O O . VAL A 1 85 ? 0.904 7.859 -10.662 1.00 96.56 85 VAL A O 1
ATOM 678 N N . GLU A 1 86 ? -1.345 7.820 -10.655 1.00 95.69 86 GLU A N 1
ATOM 679 C CA . GLU A 1 86 ? -1.521 7.822 -12.109 1.00 95.69 86 GLU A CA 1
ATOM 680 C C . GLU A 1 86 ? -0.907 9.078 -12.743 1.00 95.69 86 GLU A C 1
ATOM 682 O O . GLU A 1 86 ? -0.062 8.981 -13.632 1.00 95.69 86 GLU A O 1
ATOM 687 N N . LYS A 1 87 ? -1.218 10.270 -12.215 1.00 94.56 87 LYS A N 1
ATOM 688 C CA . LYS A 1 87 ? -0.613 11.523 -12.692 1.00 94.56 87 LYS A CA 1
ATOM 689 C C . LYS A 1 87 ? 0.913 11.526 -12.553 1.00 94.56 87 LYS A C 1
ATOM 691 O O . LYS A 1 87 ? 1.607 12.052 -13.415 1.00 94.56 87 LYS A O 1
ATOM 696 N N . LYS A 1 88 ? 1.460 10.939 -11.484 1.00 94.88 88 LYS A N 1
ATOM 697 C CA . LYS A 1 88 ? 2.918 10.790 -11.334 1.00 94.88 88 LYS A CA 1
ATOM 698 C C . LYS A 1 88 ? 3.501 9.833 -12.371 1.00 94.88 88 LYS A C 1
ATOM 700 O O . LYS A 1 88 ? 4.555 10.133 -12.916 1.00 94.88 88 LYS A O 1
ATOM 705 N N . ALA A 1 89 ? 2.829 8.720 -12.651 1.00 93.56 89 ALA A N 1
ATOM 706 C CA . ALA A 1 89 ? 3.255 7.779 -13.682 1.00 93.56 89 ALA A CA 1
ATOM 707 C C . ALA A 1 89 ? 3.275 8.438 -15.067 1.00 93.56 89 ALA A C 1
ATOM 709 O O . ALA A 1 89 ? 4.245 8.274 -15.795 1.00 93.56 89 ALA A O 1
ATOM 710 N N . MET A 1 90 ? 2.275 9.266 -15.379 1.00 91.31 90 MET A N 1
ATOM 711 C CA . MET A 1 90 ? 2.254 10.087 -16.593 1.00 91.31 90 MET A CA 1
ATOM 712 C C . MET A 1 90 ? 3.467 11.029 -16.663 1.00 91.31 90 MET A C 1
ATOM 714 O O . MET A 1 90 ? 4.202 11.017 -17.642 1.00 91.31 90 MET A O 1
ATOM 718 N N . VAL A 1 91 ? 3.728 11.793 -15.596 1.00 90.81 91 VAL A N 1
ATOM 719 C CA . VAL A 1 91 ? 4.823 12.781 -15.564 1.00 90.81 91 VAL A CA 1
ATOM 720 C C . VAL A 1 91 ? 6.216 12.139 -15.616 1.00 90.81 91 VAL A C 1
ATOM 722 O O . VAL A 1 91 ? 7.110 12.693 -16.245 1.00 90.81 91 VAL A O 1
ATOM 725 N N . PHE A 1 92 ? 6.436 11.002 -14.951 1.00 91.00 92 PHE A N 1
ATOM 726 C CA . PHE A 1 92 ? 7.754 10.346 -14.911 1.00 91.00 92 PHE A CA 1
ATOM 727 C C . PHE A 1 92 ? 7.964 9.310 -16.020 1.00 91.00 92 PHE A C 1
ATOM 729 O O . PHE A 1 92 ? 9.101 8.937 -16.302 1.00 91.00 92 PHE A O 1
ATOM 736 N N . GLY A 1 93 ? 6.877 8.813 -16.608 1.00 88.62 93 GLY A N 1
ATOM 737 C CA . GLY A 1 93 ? 6.897 7.813 -17.670 1.00 88.62 93 GLY A CA 1
ATOM 738 C C . GLY A 1 93 ? 6.977 8.402 -19.074 1.00 88.62 93 GLY A C 1
ATOM 739 O O . GLY A 1 93 ? 7.216 7.634 -20.001 1.00 88.62 93 GLY A O 1
ATOM 740 N N . GLN A 1 94 ? 6.769 9.714 -19.230 1.00 86.62 94 GLN A N 1
ATOM 741 C CA . GLN A 1 94 ? 6.892 10.414 -20.510 1.00 86.62 94 GLN A CA 1
ATOM 742 C C . GLN A 1 94 ? 8.357 10.587 -20.929 1.00 86.62 94 GLN A C 1
ATOM 744 O O . GLN A 1 94 ? 9.254 10.702 -20.085 1.00 86.62 94 GLN A O 1
ATOM 749 N N . ASP A 1 95 ? 8.582 10.681 -22.235 1.00 82.81 95 ASP A N 1
ATOM 750 C CA . ASP A 1 95 ? 9.865 11.112 -22.774 1.00 82.81 95 ASP A CA 1
ATOM 751 C C . ASP A 1 95 ? 9.995 12.635 -22.660 1.00 82.81 95 ASP A C 1
ATOM 753 O O . ASP A 1 95 ? 9.076 13.394 -22.968 1.00 82.81 95 ASP A O 1
ATOM 757 N N . VAL A 1 96 ? 11.146 13.085 -22.163 1.00 79.75 96 VAL A N 1
ATOM 758 C CA . VAL A 1 96 ? 11.438 14.506 -21.954 1.00 79.75 96 VAL A CA 1
ATOM 759 C C . VAL A 1 96 ? 12.502 14.923 -22.956 1.00 79.75 96 VAL A C 1
ATOM 761 O O . VAL A 1 96 ? 13.613 14.391 -22.938 1.00 79.75 96 VAL A O 1
ATOM 764 N N . THR A 1 97 ? 12.160 15.880 -23.817 1.00 80.31 97 THR A N 1
ATOM 765 C CA . THR A 1 97 ? 13.067 16.449 -24.821 1.00 80.31 97 THR A CA 1
ATOM 766 C C . THR A 1 97 ? 13.434 17.891 -24.466 1.00 80.31 97 THR A C 1
ATOM 768 O O . THR A 1 97 ? 12.847 18.481 -23.558 1.00 80.31 97 THR A O 1
ATOM 771 N N . LEU A 1 98 ? 14.435 18.461 -25.148 1.00 76.56 98 LEU A N 1
ATOM 772 C CA . LEU A 1 98 ? 14.886 19.841 -24.903 1.00 76.56 98 LEU A CA 1
ATOM 773 C C . LEU A 1 98 ? 13.777 20.876 -25.145 1.00 76.56 98 LEU A C 1
ATOM 775 O O . LEU A 1 98 ? 13.757 21.903 -24.471 1.00 76.56 98 LEU A O 1
ATOM 779 N N . ASP A 1 99 ? 12.838 20.568 -26.039 1.00 76.12 99 ASP A N 1
ATOM 780 C CA . ASP A 1 99 ? 11.711 21.434 -26.399 1.00 76.12 99 ASP A CA 1
ATOM 781 C C . ASP A 1 99 ? 10.502 21.274 -25.453 1.00 76.12 99 ASP A C 1
ATOM 783 O O . ASP A 1 99 ? 9.461 21.893 -25.653 1.00 76.12 99 ASP A O 1
ATOM 787 N N . GLY A 1 100 ? 10.644 20.476 -24.388 1.00 64.44 100 GLY A N 1
ATOM 788 C CA . GLY A 1 100 ? 9.588 20.166 -23.427 1.00 64.44 100 GLY A CA 1
ATOM 789 C C . GLY A 1 100 ? 9.104 18.712 -23.516 1.00 64.44 100 GLY A C 1
ATOM 790 O O . GLY A 1 100 ? 9.722 17.876 -24.192 1.00 64.44 100 GLY A O 1
ATOM 791 N N . PRO A 1 101 ? 8.026 18.362 -22.784 1.00 61.94 101 PRO A N 1
ATOM 792 C CA . PRO A 1 101 ? 7.321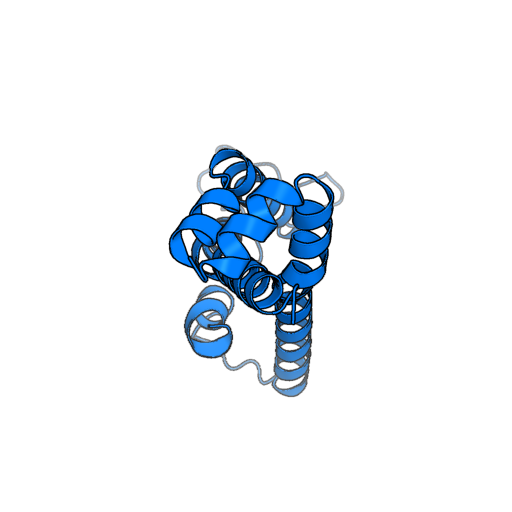 17.104 -23.008 1.00 61.94 101 PRO A CA 1
ATOM 793 C C . PRO A 1 101 ? 6.899 17.046 -24.475 1.00 61.94 101 PRO A C 1
ATOM 795 O O . PRO A 1 101 ? 6.411 18.046 -24.996 1.00 61.94 101 PRO A O 1
ATOM 798 N N . THR A 1 102 ? 7.081 15.907 -25.139 1.00 60.19 102 THR A N 1
ATOM 799 C CA . THR A 1 102 ? 6.578 15.720 -26.504 1.00 60.19 102 THR A CA 1
ATOM 800 C C . THR A 1 102 ? 5.073 16.009 -26.527 1.00 60.19 102 THR A C 1
ATOM 802 O O . THR A 1 102 ? 4.286 15.296 -25.902 1.00 60.19 102 THR A O 1
ATOM 805 N N . GLU A 1 103 ? 4.677 17.116 -27.169 1.00 53.12 103 GLU A N 1
ATOM 806 C CA . GLU A 1 103 ? 3.276 17.529 -27.223 1.00 53.12 103 GLU A CA 1
ATOM 807 C C . GLU A 1 103 ? 2.437 16.515 -28.007 1.00 53.12 103 GLU A C 1
ATOM 809 O O . GLU A 1 103 ? 2.877 15.897 -28.978 1.00 53.12 103 GLU A O 1
ATOM 814 N N . THR A 1 104 ? 1.196 16.363 -27.556 1.00 48.00 104 THR A N 1
ATOM 815 C CA . THR A 1 104 ? 0.148 15.597 -28.226 1.00 48.00 104 THR A CA 1
ATOM 816 C C . THR A 1 104 ? -0.347 16.414 -29.414 1.00 48.00 104 THR A C 1
ATOM 818 O O . THR A 1 104 ? -1.284 17.194 -29.296 1.00 48.00 104 THR A O 1
ATOM 821 N N . GLY A 1 105 ? 0.316 16.281 -30.561 1.00 42.19 105 GLY A N 1
ATOM 822 C CA . GLY A 1 105 ? -0.261 16.736 -31.823 1.00 42.19 105 GLY A CA 1
ATOM 823 C C . GLY A 1 105 ? -1.476 15.875 -32.179 1.00 42.19 105 GLY A C 1
ATOM 824 O O . GLY A 1 105 ? -1.433 14.659 -32.006 1.00 42.19 105 GLY A O 1
ATOM 825 N N . ASP A 1 106 ? -2.535 16.496 -32.706 1.00 42.75 106 ASP A N 1
ATOM 826 C CA . ASP A 1 106 ? -3.772 15.866 -33.217 1.00 42.75 106 ASP A CA 1
ATOM 827 C C . ASP A 1 106 ? -3.554 14.861 -34.377 1.00 42.75 106 ASP A C 1
ATOM 829 O O . ASP A 1 106 ? -4.513 14.320 -34.932 1.00 42.75 106 ASP A O 1
ATOM 833 N N . ASP A 1 107 ? -2.306 14.567 -34.744 1.00 39.00 107 ASP A N 1
ATOM 834 C CA . ASP A 1 107 ? -1.980 13.495 -35.672 1.00 39.00 107 ASP A CA 1
ATOM 835 C C . ASP A 1 107 ? -1.954 12.158 -34.925 1.00 39.00 107 ASP A C 1
ATOM 837 O O . ASP A 1 107 ? -1.076 11.866 -34.110 1.00 39.00 107 ASP A O 1
ATOM 841 N N . ALA A 1 108 ? -2.920 11.304 -35.261 1.00 42.94 108 ALA A N 1
ATOM 842 C CA . ALA A 1 108 ? -3.148 9.955 -34.739 1.00 42.94 108 ALA A CA 1
ATOM 843 C C . ALA A 1 108 ? -1.975 8.952 -34.920 1.00 42.94 108 ALA A C 1
ATOM 845 O O . ALA A 1 108 ? -2.175 7.742 -34.804 1.00 42.94 108 ALA A O 1
ATOM 846 N N . SER A 1 109 ? -0.757 9.421 -35.206 1.00 42.22 109 SER A N 1
ATOM 847 C CA . SER A 1 109 ? 0.454 8.623 -35.412 1.00 42.22 109 SER A CA 1
ATOM 848 C C . SER A 1 109 ? 1.516 8.760 -34.316 1.00 42.22 109 SER A C 1
ATOM 850 O O . SER A 1 109 ? 2.413 7.920 -34.271 1.00 42.22 109 SER A O 1
ATOM 852 N N . SER A 1 110 ? 1.448 9.750 -33.417 1.00 44.09 110 SER A N 1
ATOM 853 C CA . SER A 1 110 ? 2.356 9.830 -32.259 1.00 44.09 110 SER A CA 1
ATOM 854 C C . SER A 1 110 ? 1.631 9.401 -30.985 1.00 44.09 110 SER A C 1
ATOM 856 O O . SER A 1 110 ? 1.223 10.227 -30.170 1.00 44.09 110 SER A O 1
ATOM 858 N N . GLN A 1 111 ? 1.436 8.089 -30.816 1.00 47.88 111 GLN A N 1
ATOM 859 C CA . GLN A 1 111 ? 1.035 7.543 -29.519 1.00 47.88 111 GLN A CA 1
ATOM 860 C C . GLN A 1 111 ? 2.049 8.005 -28.470 1.00 47.88 111 GLN A C 1
ATOM 862 O O . GLN A 1 111 ? 3.243 7.748 -28.605 1.00 47.88 111 GLN A O 1
ATOM 867 N N . SER A 1 112 ? 1.575 8.682 -27.429 1.00 54.56 112 SER A N 1
ATOM 868 C CA . SER A 1 112 ? 2.360 8.985 -26.238 1.00 54.56 112 SER A CA 1
ATOM 869 C C . SER A 1 112 ? 2.892 7.677 -25.642 1.00 54.56 112 SER A C 1
ATOM 871 O O . SER A 1 112 ? 2.175 6.946 -24.956 1.00 54.56 112 SER A O 1
ATOM 873 N N . SER A 1 113 ? 4.147 7.333 -25.936 1.00 70.06 113 SER A N 1
ATOM 874 C CA . SER A 1 113 ? 4.765 6.106 -25.441 1.00 70.06 113 SER A CA 1
ATOM 875 C C . SER A 1 113 ? 5.212 6.310 -23.999 1.00 70.06 113 SER A C 1
ATOM 877 O O . SER A 1 113 ? 6.371 6.604 -23.721 1.00 70.06 113 SER A O 1
ATOM 879 N N . PHE A 1 114 ? 4.285 6.174 -23.051 1.00 83.12 114 PHE A N 1
ATOM 880 C CA . PHE A 1 114 ? 4.684 6.035 -21.656 1.00 83.12 114 PHE A CA 1
ATOM 881 C C . PHE A 1 114 ? 5.473 4.736 -21.492 1.00 83.12 114 PHE A C 1
ATOM 883 O O . PHE A 1 114 ? 5.029 3.681 -21.944 1.00 83.12 114 PHE A O 1
ATOM 890 N N . LYS A 1 115 ? 6.603 4.791 -20.778 1.00 85.00 115 LYS A N 1
ATOM 891 C CA . LYS A 1 115 ? 7.404 3.591 -20.456 1.00 85.00 115 LYS A CA 1
ATOM 892 C C . LYS A 1 115 ? 6.585 2.507 -19.752 1.00 85.00 115 LYS A C 1
ATOM 894 O O . LYS A 1 115 ? 6.847 1.324 -19.920 1.00 85.00 115 LYS A O 1
ATOM 899 N N . VAL A 1 116 ? 5.605 2.931 -18.956 1.00 86.94 116 VAL A N 1
ATOM 900 C CA . VAL A 1 116 ? 4.582 2.091 -18.330 1.00 86.94 116 VAL A CA 1
ATOM 901 C C . VAL A 1 116 ? 3.257 2.829 -18.455 1.00 86.94 116 VAL A C 1
ATOM 903 O O . VAL A 1 116 ? 3.190 4.019 -18.139 1.00 86.94 116 VAL A O 1
ATOM 906 N N . ALA A 1 117 ? 2.199 2.136 -18.876 1.00 89.94 117 ALA A N 1
ATOM 907 C CA . ALA A 1 117 ? 0.867 2.723 -18.964 1.00 89.94 117 ALA A CA 1
ATOM 908 C C . ALA A 1 117 ? 0.419 3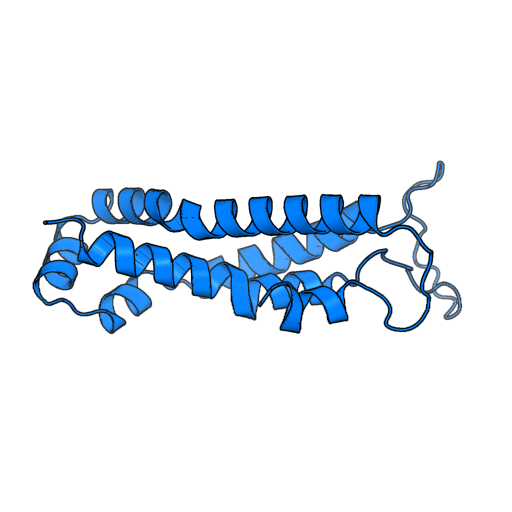.271 -17.586 1.00 89.94 117 ALA A C 1
ATOM 910 O O . ALA A 1 117 ? 0.381 2.508 -16.615 1.00 89.94 117 ALA A O 1
ATOM 911 N N . PRO A 1 118 ? 0.051 4.564 -17.463 1.00 93.19 118 PRO A N 1
ATOM 912 C CA . PRO A 1 118 ? -0.344 5.151 -16.178 1.00 93.19 118 PRO A CA 1
ATOM 913 C C . PRO A 1 118 ? -1.520 4.435 -15.490 1.00 93.19 118 PRO A C 1
ATOM 915 O O . PRO A 1 118 ? -1.554 4.356 -14.259 1.00 93.19 118 PRO A O 1
ATOM 918 N N . SER A 1 119 ? -2.431 3.848 -16.273 1.00 93.06 119 SER A N 1
ATOM 919 C CA . SER A 1 119 ? -3.560 3.048 -15.783 1.00 93.06 119 SER A CA 1
ATOM 920 C C . SER A 1 119 ? -3.122 1.808 -14.996 1.00 93.06 119 SER A C 1
ATOM 922 O O . SER A 1 119 ? -3.726 1.491 -13.974 1.00 93.06 119 SER A O 1
ATOM 924 N N . VAL A 1 120 ? -2.018 1.156 -15.379 1.00 92.88 120 VAL A N 1
ATOM 925 C CA . VAL A 1 120 ? -1.465 0.005 -14.640 1.00 92.88 120 VAL A CA 1
ATOM 926 C C . VAL A 1 120 ? -1.073 0.416 -13.218 1.00 92.88 120 VAL A C 1
ATOM 928 O O . VAL A 1 120 ? -1.278 -0.334 -12.263 1.00 92.88 120 VAL A O 1
ATOM 931 N N . VAL A 1 121 ? -0.554 1.636 -13.041 1.00 93.94 121 VAL A N 1
ATOM 932 C CA . VAL A 1 121 ? -0.194 2.167 -11.716 1.00 93.94 121 VAL A CA 1
ATOM 933 C C . VAL A 1 121 ? -1.439 2.489 -10.887 1.00 93.94 121 VAL A C 1
ATOM 935 O O . VAL A 1 121 ? -1.442 2.232 -9.679 1.00 93.94 121 VAL A O 1
ATOM 938 N N . TYR A 1 122 ? -2.500 3.010 -11.516 1.00 95.19 122 TYR A N 1
ATOM 939 C CA . TYR A 1 122 ? -3.800 3.201 -10.864 1.00 95.19 122 TYR A CA 1
ATOM 940 C C . TYR A 1 122 ? -4.336 1.862 -10.334 1.00 95.19 122 TYR A C 1
ATOM 942 O O . TYR A 1 122 ? -4.621 1.736 -9.140 1.00 95.19 122 TYR A O 1
ATOM 950 N N . GLU A 1 123 ? -4.405 0.846 -11.198 1.00 94.38 123 GLU A N 1
ATOM 951 C CA . GLU A 1 123 ? -4.928 -0.485 -10.867 1.00 94.38 123 GLU A CA 1
ATOM 952 C C . GLU A 1 123 ? -4.096 -1.201 -9.801 1.00 94.38 123 GLU A C 1
ATOM 954 O O . GLU A 1 123 ? -4.653 -1.822 -8.893 1.00 94.38 123 GLU A O 1
ATOM 959 N N . LEU A 1 124 ? -2.765 -1.079 -9.851 1.00 95.12 124 LEU A N 1
ATOM 960 C CA . LEU A 1 124 ? -1.876 -1.606 -8.815 1.00 95.12 124 LEU A CA 1
ATOM 961 C C . LEU A 1 124 ? -2.234 -1.044 -7.432 1.00 95.12 124 LEU A C 1
ATOM 963 O O . LEU A 1 124 ? -2.269 -1.783 -6.439 1.00 95.12 124 LEU A O 1
ATOM 967 N N . TYR A 1 125 ? -2.485 0.264 -7.351 1.00 97.12 125 TYR A N 1
ATOM 968 C CA . TYR A 1 125 ? -2.848 0.895 -6.087 1.00 97.12 125 TYR A CA 1
ATOM 969 C C . TYR A 1 125 ? -4.232 0.478 -5.603 1.00 97.12 125 TYR A C 1
ATOM 971 O O . TYR A 1 125 ? -4.382 0.198 -4.412 1.00 97.12 125 TYR A O 1
ATOM 979 N N . ASP A 1 126 ? -5.199 0.412 -6.516 1.00 96.56 126 ASP A N 1
ATOM 980 C CA . ASP A 1 126 ? -6.584 0.038 -6.237 1.00 96.56 126 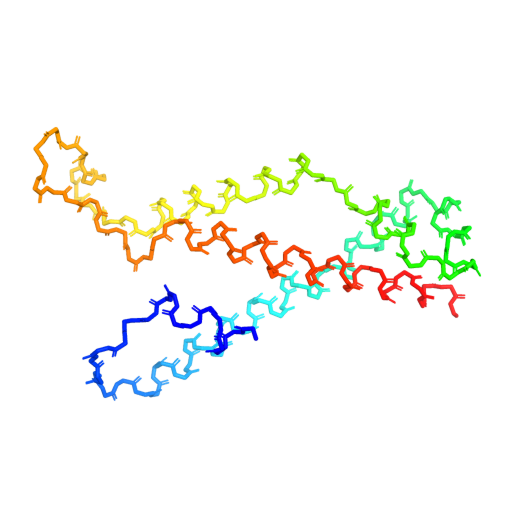ASP A CA 1
ATOM 981 C C . ASP A 1 126 ? -6.719 -1.409 -5.755 1.00 96.56 126 ASP A C 1
ATOM 983 O O . ASP A 1 126 ? -7.270 -1.670 -4.688 1.00 96.56 126 ASP A O 1
ATOM 987 N N . ARG A 1 127 ? -6.156 -2.356 -6.510 1.00 95.81 127 ARG A N 1
ATOM 988 C CA . ARG A 1 127 ? -6.357 -3.791 -6.279 1.00 95.81 127 ARG A CA 1
ATOM 989 C C . ARG A 1 127 ? -5.455 -4.356 -5.191 1.00 95.81 127 ARG A C 1
ATOM 991 O O . ARG A 1 127 ? -5.836 -5.316 -4.526 1.00 95.81 127 ARG A O 1
ATOM 998 N N . TRP A 1 128 ? -4.259 -3.790 -5.013 1.00 95.94 128 TRP A N 1
ATOM 999 C CA . TRP A 1 128 ? -3.230 -4.412 -4.179 1.00 95.94 128 TRP A CA 1
ATOM 1000 C C . TRP A 1 128 ? -2.691 -3.493 -3.091 1.00 95.94 128 TRP A C 1
ATOM 1002 O O . TRP A 1 128 ? -2.804 -3.829 -1.913 1.00 95.94 128 TRP A O 1
ATOM 1012 N N . VAL A 1 129 ? -2.101 -2.343 -3.435 1.00 97.38 129 VAL A N 1
ATOM 1013 C CA . VAL A 1 129 ? -1.352 -1.547 -2.442 1.00 97.38 129 VAL A CA 1
ATOM 1014 C C . VAL A 1 129 ? -2.264 -1.024 -1.334 1.00 97.38 129 VAL A C 1
ATOM 1016 O O . VAL A 1 129 ? -1.937 -1.189 -0.158 1.00 97.38 129 VAL A O 1
ATOM 1019 N N . ILE A 1 130 ? -3.397 -0.405 -1.676 1.00 97.88 130 ILE A N 1
ATOM 1020 C CA . ILE A 1 130 ? -4.327 0.149 -0.683 1.00 97.88 130 ILE A CA 1
ATOM 1021 C C . ILE A 1 130 ? -4.978 -0.973 0.146 1.00 97.88 130 ILE A C 1
ATOM 1023 O O . ILE A 1 130 ? -4.863 -0.912 1.374 1.00 97.88 130 ILE A O 1
ATOM 1027 N N . PRO A 1 131 ? -5.573 -2.029 -0.452 1.00 97.69 131 PRO A N 1
ATOM 1028 C CA . PRO A 1 131 ? -6.172 -3.119 0.318 1.00 97.69 131 PRO A CA 1
ATOM 1029 C C . PRO A 1 131 ? -5.190 -3.819 1.260 1.00 97.69 131 PRO A C 1
ATOM 1031 O O . PRO A 1 131 ? -5.502 -4.002 2.435 1.00 97.69 131 PRO A O 1
ATOM 1034 N N . LEU A 1 132 ? -3.980 -4.152 0.792 1.00 98.19 132 LEU A N 1
ATOM 1035 C CA . LEU A 1 132 ? -2.967 -4.804 1.630 1.00 98.19 132 LEU A CA 1
ATOM 1036 C C . LEU A 1 132 ? -2.486 -3.884 2.759 1.00 98.19 132 LEU A C 1
ATOM 1038 O O . LEU A 1 132 ? -2.259 -4.350 3.873 1.00 98.19 132 LEU A O 1
ATOM 1042 N N . THR A 1 133 ? -2.371 -2.573 2.511 1.00 98.44 133 THR A N 1
ATOM 1043 C CA . THR A 1 133 ? -2.046 -1.604 3.573 1.00 98.44 133 THR A CA 1
ATOM 1044 C C . THR A 1 133 ? -3.133 -1.595 4.650 1.00 98.44 133 THR A C 1
ATOM 1046 O O . THR A 1 133 ? -2.811 -1.668 5.834 1.00 98.44 133 THR A O 1
ATOM 1049 N N . LYS A 1 134 ? -4.416 -1.584 4.259 1.00 97.94 134 LYS A N 1
ATOM 1050 C CA . LYS A 1 134 ? -5.537 -1.628 5.212 1.00 97.94 134 LYS A CA 1
ATOM 1051 C C . LYS A 1 134 ? -5.576 -2.936 6.004 1.00 97.94 134 LYS A C 1
ATOM 1053 O O . LYS A 1 134 ? -5.853 -2.904 7.197 1.00 97.94 134 LYS A O 1
ATOM 1058 N N . GLN A 1 135 ? -5.245 -4.074 5.388 1.00 98.19 135 GLN A N 1
ATOM 1059 C CA . GLN A 1 135 ? -5.107 -5.345 6.114 1.00 98.19 135 GLN A CA 1
ATOM 1060 C C . GLN A 1 135 ? -4.022 -5.265 7.195 1.00 98.19 135 GLN A C 1
ATOM 1062 O O . GLN A 1 135 ? -4.254 -5.697 8.321 1.00 98.19 135 GLN A O 1
ATOM 1067 N N . VAL A 1 136 ? -2.869 -4.657 6.888 1.00 98.56 136 VAL A N 1
ATOM 1068 C CA . VAL A 1 136 ? -1.817 -4.409 7.888 1.00 98.56 136 VAL A CA 1
ATOM 1069 C C . VAL A 1 136 ? -2.304 -3.477 8.999 1.00 98.56 136 VAL A C 1
ATOM 1071 O O . VAL A 1 136 ? -1.993 -3.718 10.162 1.00 98.56 136 VAL A O 1
ATOM 1074 N N . GLU A 1 137 ? -3.053 -2.423 8.663 1.00 98.50 137 GLU A N 1
ATOM 1075 C CA . GLU A 1 137 ? -3.639 -1.513 9.656 1.00 98.50 137 GLU A CA 1
ATOM 1076 C C . GLU A 1 137 ? -4.577 -2.256 10.618 1.00 98.50 137 GLU A C 1
ATOM 1078 O O . GLU A 1 137 ? -4.429 -2.124 11.831 1.00 98.50 137 GLU A O 1
ATOM 1083 N N . VAL A 1 138 ? -5.498 -3.075 10.095 1.00 98.38 138 VAL A N 1
ATOM 1084 C CA . VAL A 1 138 ? -6.419 -3.883 10.913 1.00 98.38 138 VAL A CA 1
ATOM 1085 C C . VAL A 1 138 ? -5.649 -4.852 11.805 1.00 98.38 138 VAL A C 1
ATOM 1087 O O . VAL A 1 138 ? -5.890 -4.891 13.008 1.00 98.38 138 VAL A O 1
ATOM 1090 N N . GLU A 1 139 ? -4.699 -5.602 11.246 1.00 98.12 139 GLU A N 1
ATOM 1091 C CA . GLU A 1 139 ? -3.951 -6.607 12.007 1.00 98.12 139 GLU A CA 1
ATOM 1092 C C . GLU A 1 139 ? -3.095 -5.976 13.115 1.00 98.12 139 GLU A C 1
ATOM 1094 O O . GLU A 1 139 ? -3.006 -6.519 14.216 1.00 98.12 139 GLU A O 1
ATOM 1099 N N . TYR A 1 140 ? -2.525 -4.795 12.855 1.00 98.50 140 TYR A N 1
ATOM 1100 C CA . TYR A 1 140 ? -1.837 -4.002 13.872 1.00 98.50 140 TYR A CA 1
ATOM 1101 C C . TYR A 1 140 ? -2.785 -3.570 14.998 1.00 98.50 140 TYR A C 1
ATOM 1103 O O . TYR A 1 140 ? -2.449 -3.725 16.169 1.00 98.50 140 TYR A O 1
ATOM 1111 N N . LEU A 1 141 ? -3.969 -3.044 14.659 1.00 98.31 141 LEU A N 1
ATOM 1112 C CA . LEU A 1 141 ? -4.941 -2.569 15.649 1.00 98.31 141 LEU A CA 1
ATOM 1113 C C . LEU A 1 141 ? -5.449 -3.700 16.542 1.00 98.31 141 LEU A C 1
ATOM 1115 O O . LEU A 1 141 ? -5.573 -3.505 17.747 1.00 98.31 141 LEU A O 1
ATOM 1119 N N . LEU A 1 142 ? -5.689 -4.886 15.981 1.00 97.50 142 LEU A N 1
ATOM 1120 C CA . LEU A 1 142 ? -6.172 -6.043 16.740 1.00 97.50 142 LEU A CA 1
ATOM 1121 C C . LEU A 1 142 ? -5.227 -6.480 17.866 1.00 97.50 142 LEU A C 1
ATOM 1123 O O . LEU A 1 142 ? -5.714 -6.981 18.872 1.00 97.50 142 LEU A O 1
ATOM 1127 N N . HIS A 1 143 ? -3.921 -6.254 17.710 1.00 96.88 143 HIS A N 1
ATOM 1128 C CA . HIS A 1 143 ? -2.892 -6.575 18.707 1.00 96.88 143 HIS A CA 1
ATOM 1129 C C . HIS A 1 143 ? -2.427 -5.339 19.491 1.00 96.88 143 HIS A C 1
ATOM 1131 O O . HIS A 1 143 ? -1.442 -5.374 20.224 1.00 96.88 143 HIS A O 1
ATOM 1137 N N . ARG A 1 144 ? -3.087 -4.187 19.312 1.00 97.44 144 ARG A N 1
ATOM 1138 C CA . ARG A 1 144 ? -2.596 -2.918 19.860 1.00 97.44 144 ARG A CA 1
ATOM 1139 C C . ARG A 1 144 ? -2.747 -2.813 21.378 1.00 97.44 144 ARG A C 1
ATOM 1141 O O . ARG A 1 144 ? -2.041 -2.007 21.990 1.00 97.44 144 ARG A O 1
ATOM 1148 N N . LEU A 1 145 ? -3.693 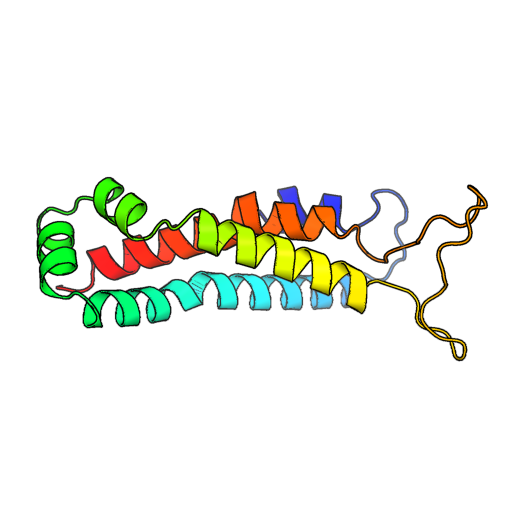-3.555 21.949 1.00 95.94 145 LEU A N 1
ATOM 1149 C CA . LEU A 1 145 ? -4.033 -3.544 23.375 1.00 95.94 145 LEU A CA 1
ATOM 1150 C C . LEU A 1 145 ? -3.554 -4.800 24.116 1.00 95.94 145 LEU A C 1
ATOM 1152 O O . LEU A 1 145 ? -3.947 -4.977 25.270 1.00 95.94 145 LEU A O 1
ATOM 1156 N N . ASP A 1 146 ? -2.777 -5.653 23.444 1.00 91.12 146 ASP A N 1
ATOM 1157 C CA . ASP A 1 146 ? -2.155 -6.835 24.049 1.00 91.12 146 ASP A CA 1
ATOM 1158 C C . ASP A 1 146 ? -1.115 -6.459 25.118 1.00 91.12 146 ASP A C 1
ATOM 1160 O O . ASP A 1 146 ? -0.500 -5.366 25.015 1.00 91.12 146 ASP A O 1
#

Radius of gyration: 19.82 Å; chains: 1; bounding box: 37×35×60 Å